Protein AF-A0A1I8GFD5-F1 (afdb_monomer_lite)

Structure (mmCIF, N/CA/C/O backbone):
data_AF-A0A1I8GFD5-F1
#
_entry.id   AF-A0A1I8GFD5-F1
#
loop_
_atom_site.group_PDB
_atom_site.id
_atom_site.type_symbol
_atom_site.label_atom_id
_atom_site.label_alt_id
_atom_site.label_comp_id
_atom_site.label_asym_id
_atom_site.label_entity_id
_atom_site.label_seq_id
_atom_site.pdbx_PDB_ins_code
_atom_site.Cartn_x
_atom_site.Cartn_y
_atom_site.Cartn_z
_atom_site.occupancy
_atom_site.B_iso_or_equiv
_atom_site.auth_seq_id
_atom_site.auth_comp_id
_atom_site.auth_asym_id
_atom_site.auth_atom_id
_atom_site.pdbx_PDB_model_num
ATOM 1 N N . VAL A 1 1 ? -8.290 25.037 -6.846 1.00 49.38 1 VAL A N 1
ATOM 2 C CA . VAL A 1 1 ? -8.702 23.716 -6.293 1.00 49.38 1 VAL A CA 1
ATOM 3 C C . VAL A 1 1 ? -7.538 22.917 -5.659 1.00 49.38 1 VAL A C 1
ATOM 5 O O . VAL A 1 1 ? -7.774 21.875 -5.070 1.00 49.38 1 VAL A O 1
ATOM 8 N N . LEU A 1 2 ? -6.287 23.414 -5.670 1.00 51.25 2 LEU A N 1
ATOM 9 C CA . LEU A 1 2 ? -5.130 22.768 -5.007 1.00 51.25 2 LEU A CA 1
ATOM 10 C C . LEU A 1 2 ? -5.090 22.934 -3.472 1.00 51.25 2 LEU A C 1
ATOM 12 O O . LEU A 1 2 ? -4.659 22.026 -2.771 1.00 51.25 2 LEU A O 1
ATOM 16 N N . LEU A 1 3 ? -5.569 24.063 -2.939 1.00 41.75 3 LEU A N 1
ATOM 17 C CA . LEU A 1 3 ? -5.499 24.367 -1.499 1.00 41.75 3 LEU A CA 1
ATOM 18 C C . LEU A 1 3 ? -6.407 23.472 -0.641 1.00 41.75 3 LEU A C 1
ATOM 20 O O . LEU A 1 3 ? -6.002 23.065 0.442 1.00 41.75 3 LEU A O 1
ATOM 24 N N . ILE A 1 4 ? -7.585 23.094 -1.155 1.00 49.66 4 ILE A N 1
ATOM 25 C CA . ILE A 1 4 ? -8.497 22.161 -0.469 1.00 49.66 4 ILE A CA 1
ATOM 26 C C . ILE A 1 4 ? -7.841 20.779 -0.328 1.00 49.66 4 ILE A C 1
ATOM 28 O O . ILE A 1 4 ? -7.948 20.159 0.723 1.00 49.66 4 ILE A O 1
ATOM 32 N N . ARG A 1 5 ? -7.096 20.316 -1.345 1.00 58.09 5 ARG A N 1
ATOM 33 C CA . ARG A 1 5 ? -6.413 19.010 -1.302 1.00 58.09 5 ARG A CA 1
ATOM 34 C C . ARG A 1 5 ? -5.269 18.963 -0.284 1.00 58.09 5 ARG A C 1
ATOM 36 O O . ARG A 1 5 ? -5.085 17.928 0.347 1.00 58.09 5 ARG A O 1
ATOM 43 N N . ARG A 1 6 ? -4.537 20.071 -0.102 1.00 62.06 6 ARG A N 1
ATOM 44 C CA . ARG A 1 6 ? -3.382 20.132 0.812 1.00 62.06 6 ARG A CA 1
ATOM 45 C C . ARG A 1 6 ? -3.770 20.011 2.283 1.00 62.06 6 ARG A C 1
ATOM 47 O O . ARG A 1 6 ? -3.125 19.265 3.008 1.00 62.06 6 ARG A O 1
ATOM 54 N N . GLY A 1 7 ? -4.830 20.702 2.707 1.00 78.62 7 GLY A N 1
ATOM 55 C CA . GLY A 1 7 ? -5.350 20.560 4.071 1.00 78.62 7 GLY A CA 1
ATOM 56 C C . GLY A 1 7 ? -6.038 19.213 4.298 1.00 78.62 7 GLY A C 1
ATOM 57 O O . GLY A 1 7 ? -5.920 18.634 5.372 1.00 78.62 7 GLY A O 1
ATOM 58 N N . LEU A 1 8 ? -6.707 18.685 3.266 1.00 86.81 8 LEU A N 1
ATOM 59 C CA . LEU A 1 8 ? -7.469 17.443 3.366 1.00 86.81 8 LEU A CA 1
ATOM 60 C C . LEU A 1 8 ? -6.584 16.214 3.612 1.00 86.81 8 LEU A C 1
ATOM 62 O O . LEU A 1 8 ? -6.901 15.433 4.500 1.00 86.81 8 LEU A O 1
A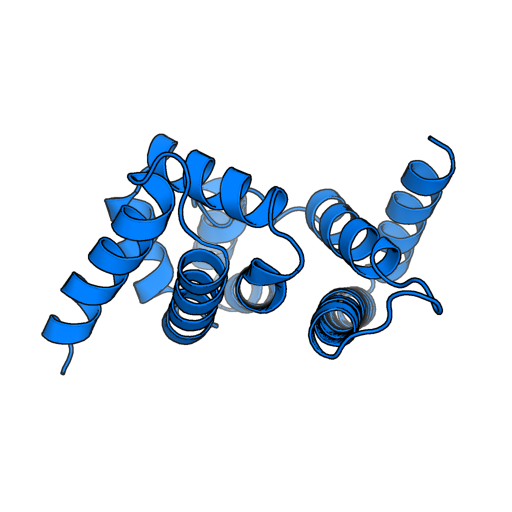TOM 66 N N . LEU A 1 9 ? -5.478 16.050 2.872 1.00 89.75 9 LEU A N 1
ATOM 67 C CA . LEU A 1 9 ? -4.558 14.912 3.049 1.00 89.75 9 LEU A CA 1
ATOM 68 C C . LEU A 1 9 ? -4.037 14.818 4.487 1.00 89.75 9 LEU A C 1
ATOM 70 O O . LEU A 1 9 ? -4.159 13.769 5.120 1.00 89.75 9 LEU A O 1
ATOM 74 N N . SER A 1 10 ? -3.516 15.937 5.000 1.00 87.81 10 SER A N 1
ATOM 75 C CA . SER A 1 10 ? -3.014 16.041 6.371 1.00 87.81 10 SER A CA 1
ATOM 76 C C . SER A 1 10 ? -4.113 15.739 7.384 1.00 87.81 10 SER A C 1
ATOM 78 O O . SER A 1 10 ? -3.926 14.902 8.259 1.00 87.81 10 SER A O 1
ATOM 80 N N . HIS A 1 11 ? -5.279 16.369 7.236 1.00 91.19 11 HIS A N 1
ATOM 81 C CA . HIS A 1 11 ? -6.374 16.237 8.190 1.00 91.19 11 HIS A CA 1
ATOM 82 C C . HIS A 1 11 ? -6.922 14.808 8.275 1.00 91.19 11 HIS A C 1
ATOM 84 O O . HIS A 1 11 ? -7.159 14.300 9.371 1.00 91.19 11 HIS A O 1
ATOM 90 N N . VAL A 1 12 ? -7.096 14.146 7.128 1.00 93.50 12 VAL A N 1
ATOM 91 C CA . VAL A 1 12 ? -7.568 12.757 7.071 1.00 93.50 12 VAL A CA 1
ATOM 92 C C . VAL A 1 12 ? -6.549 11.828 7.724 1.00 93.50 12 VA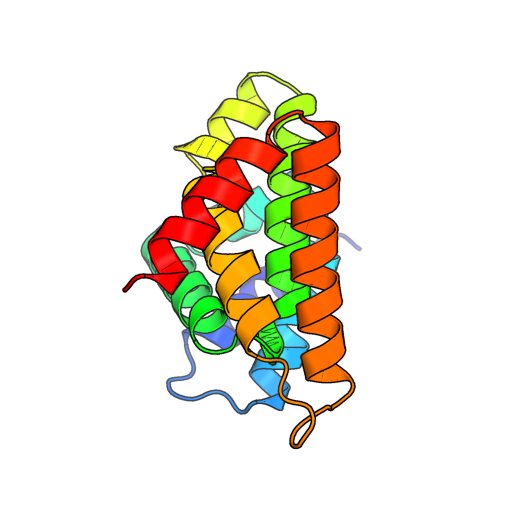L A C 1
ATOM 94 O O . VAL A 1 12 ? -6.921 11.003 8.554 1.00 93.50 12 VAL A O 1
ATOM 97 N N . ALA A 1 13 ? -5.262 11.984 7.402 1.00 93.62 13 ALA A N 1
ATOM 98 C CA . ALA A 1 13 ? -4.220 11.148 7.984 1.00 93.62 13 ALA A CA 1
ATOM 99 C C . ALA A 1 13 ? -4.069 11.372 9.498 1.00 93.62 13 ALA A C 1
ATOM 101 O O . ALA A 1 13 ? -4.014 10.393 10.237 1.00 93.62 13 ALA A O 1
ATOM 102 N N . SER A 1 14 ? -4.086 12.626 9.966 1.00 92.06 14 SER A N 1
ATOM 103 C CA . SER A 1 14 ? -4.086 12.971 11.395 1.00 92.06 14 SER A CA 1
ATOM 104 C C . SER A 1 14 ? -5.277 12.359 12.124 1.00 92.06 14 SER A C 1
ATOM 106 O O . SER A 1 14 ? -5.099 11.714 13.150 1.00 92.06 14 SER A O 1
ATOM 108 N N . THR A 1 15 ? -6.483 12.460 11.559 1.00 92.56 15 THR A N 1
ATOM 109 C CA . THR A 1 15 ? -7.697 11.887 12.165 1.00 92.56 15 THR A CA 1
ATOM 110 C C . THR A 1 15 ? -7.586 10.369 12.343 1.00 92.56 15 THR A C 1
ATOM 112 O O . THR A 1 15 ? -8.069 9.828 13.334 1.00 92.56 15 THR A O 1
ATOM 115 N N . LEU A 1 16 ? -6.921 9.675 11.415 1.00 94.69 16 LEU A N 1
ATOM 116 C CA . LEU A 1 16 ? -6.687 8.235 11.517 1.00 94.69 16 LEU A CA 1
ATOM 117 C C . LEU A 1 16 ? -5.659 7.866 12.597 1.00 94.69 16 LEU A C 1
ATOM 119 O O . LEU A 1 16 ? -5.805 6.818 13.217 1.00 94.69 16 LEU A O 1
ATOM 123 N N . ILE A 1 17 ? -4.616 8.677 12.810 1.00 94.06 17 ILE A N 1
ATOM 124 C CA . ILE A 1 17 ? -3.469 8.301 13.664 1.00 94.06 17 ILE A CA 1
ATOM 125 C C . ILE A 1 17 ? -3.417 8.991 15.034 1.00 94.06 17 ILE A C 1
ATOM 127 O O . ILE A 1 17 ? -2.610 8.583 15.871 1.00 94.06 17 ILE A O 1
ATOM 131 N N . GLU A 1 18 ? -4.194 10.053 15.249 1.00 90.12 18 GLU A N 1
ATOM 132 C CA . GLU A 1 18 ? -4.249 10.806 16.514 1.00 90.12 18 GLU A CA 1
ATOM 133 C C . GLU A 1 18 ? -5.378 10.328 17.432 1.00 90.12 18 GLU A C 1
ATOM 135 O O . GLU A 1 18 ? -5.316 10.533 18.641 1.00 90.12 18 GLU A O 1
ATOM 140 N N . VAL A 1 19 ? -6.403 9.677 16.880 1.00 85.94 19 VAL A N 1
ATOM 141 C CA . VAL A 1 19 ? -7.481 9.076 17.668 1.00 85.94 19 VAL A CA 1
ATOM 142 C C . VAL A 1 19 ? -7.020 7.699 18.153 1.00 85.94 19 VAL A C 1
ATOM 144 O O . VAL A 1 19 ? -6.692 6.840 17.342 1.00 85.94 19 VAL A O 1
ATOM 147 N N . ASP A 1 20 ? -7.027 7.462 19.468 1.00 77.69 20 ASP A N 1
ATOM 148 C CA . ASP A 1 20 ? -6.546 6.198 20.060 1.00 77.69 20 ASP A CA 1
ATOM 149 C C . ASP A 1 20 ? -7.408 4.975 19.686 1.00 77.69 20 ASP A C 1
ATOM 151 O O . ASP A 1 20 ? -6.970 3.830 19.798 1.00 77.69 20 ASP A O 1
ATOM 155 N N . SER A 1 21 ? -8.654 5.188 19.251 1.00 82.81 21 SER A N 1
ATOM 156 C CA . SER A 1 21 ? -9.581 4.132 18.815 1.00 82.81 21 SER A CA 1
ATOM 157 C C . SER A 1 21 ? -10.659 4.695 17.877 1.00 82.81 21 SER A C 1
ATOM 159 O O . SER A 1 21 ? -11.797 4.905 18.303 1.00 82.81 21 SER A O 1
ATOM 161 N N . PRO A 1 22 ? -10.321 5.007 16.611 1.00 89.06 22 PRO A N 1
ATOM 162 C CA . PRO A 1 22 ? -11.297 5.497 15.646 1.00 89.06 22 PRO A CA 1
ATOM 163 C C . PRO A 1 22 ? -12.366 4.431 15.385 1.00 89.06 22 PRO A C 1
ATOM 165 O O . PRO A 1 22 ? -12.077 3.233 15.382 1.00 89.06 22 PRO A O 1
ATOM 168 N N . SER A 1 23 ? -13.608 4.863 15.150 1.00 93.50 23 SER A N 1
ATOM 169 C CA . SER A 1 23 ? -14.667 3.929 14.763 1.00 93.50 23 SER A CA 1
ATOM 170 C C . SER A 1 23 ? -14.345 3.294 13.411 1.00 93.50 23 SER A C 1
ATOM 172 O O . SER A 1 23 ? -13.612 3.861 12.593 1.00 93.50 23 SER A O 1
ATOM 174 N N . ARG A 1 24 ? -14.924 2.121 13.148 1.00 93.31 24 ARG A N 1
ATOM 175 C CA . ARG A 1 24 ? -14.728 1.408 11.883 1.00 93.31 24 ARG A CA 1
ATOM 176 C C . ARG A 1 24 ? -15.081 2.280 10.675 1.00 93.31 24 ARG A C 1
ATOM 178 O O . ARG A 1 24 ? -14.343 2.294 9.697 1.00 93.31 24 ARG A O 1
ATOM 185 N N . GLU A 1 25 ? -16.153 3.064 10.766 1.00 94.38 25 GLU A N 1
ATOM 186 C CA . GLU A 1 25 ? -16.601 3.964 9.699 1.00 94.38 25 GLU A CA 1
ATOM 187 C C . GLU A 1 25 ? -15.575 5.068 9.415 1.00 94.38 25 GLU A C 1
ATOM 189 O O . GLU A 1 25 ? -15.338 5.409 8.255 1.00 94.38 25 GLU A O 1
ATOM 194 N N . VAL A 1 26 ? -14.932 5.609 10.456 1.00 94.56 26 VAL A N 1
ATOM 195 C CA . VAL A 1 26 ? -13.853 6.601 10.315 1.00 94.56 26 VAL A CA 1
ATOM 196 C C . VAL A 1 26 ? -12.631 5.968 9.656 1.00 94.56 26 VAL A C 1
ATOM 198 O O . VAL A 1 26 ? -12.059 6.556 8.739 1.00 94.56 26 VAL A O 1
ATOM 201 N N . VAL A 1 27 ? -12.256 4.755 10.074 1.00 96.31 27 VAL A N 1
ATOM 202 C CA . VAL A 1 27 ? -11.127 4.019 9.487 1.00 96.31 27 VAL A CA 1
ATOM 203 C C . VAL A 1 27 ? -11.367 3.744 8.006 1.00 96.31 27 VAL A C 1
ATOM 205 O O . VAL A 1 27 ? -10.525 4.089 7.176 1.00 96.31 27 VAL A O 1
ATOM 208 N N . GLN A 1 28 ? -12.523 3.172 7.668 1.00 95.44 28 GLN A N 1
ATOM 209 C CA . GLN A 1 28 ? -12.876 2.824 6.297 1.00 95.44 28 GLN A CA 1
ATOM 210 C C . GLN A 1 28 ? -12.930 4.068 5.404 1.00 95.44 28 GLN A C 1
ATOM 212 O O . GLN A 1 28 ? -12.230 4.141 4.396 1.00 95.44 28 GLN A O 1
ATOM 217 N N . SER A 1 29 ? -13.708 5.083 5.796 1.00 96.12 29 SER A N 1
ATOM 218 C CA . SER A 1 29 ? -13.865 6.304 4.993 1.00 96.12 29 SER A CA 1
ATOM 219 C C . SER A 1 29 ? -12.558 7.089 4.853 1.00 96.12 29 SER A C 1
ATOM 221 O O . SER A 1 29 ? -12.265 7.610 3.773 1.00 96.12 29 SER A O 1
ATOM 223 N N . GLY A 1 30 ? -11.740 7.138 5.908 1.00 96.81 30 GLY A N 1
ATOM 224 C CA . GLY A 1 30 ? -10.426 7.768 5.872 1.00 96.81 30 GLY A CA 1
ATOM 225 C C . GLY A 1 30 ? -9.478 7.061 4.906 1.00 96.81 30 GLY A C 1
ATOM 226 O O . GLY A 1 30 ? -8.854 7.716 4.069 1.00 96.81 30 GLY A O 1
ATOM 227 N N . PHE A 1 31 ? -9.400 5.728 4.959 1.00 97.75 31 PHE A N 1
ATOM 228 C CA . PHE A 1 31 ? -8.564 4.967 4.032 1.00 97.75 31 PHE A CA 1
ATOM 229 C C . PHE A 1 31 ? -9.079 5.000 2.592 1.00 97.75 31 PHE A C 1
ATOM 231 O O . PHE A 1 31 ? -8.261 5.134 1.683 1.00 97.75 31 PHE A O 1
ATOM 238 N N . ASP A 1 32 ? -10.390 4.947 2.360 1.00 96.69 32 ASP A N 1
ATOM 239 C CA . ASP A 1 32 ? -10.970 5.076 1.018 1.00 96.69 32 ASP A CA 1
ATOM 240 C C . ASP A 1 32 ? -10.641 6.443 0.399 1.00 96.69 32 ASP A C 1
ATOM 242 O O . ASP A 1 32 ? -10.212 6.530 -0.756 1.00 96.69 32 ASP A O 1
ATOM 246 N N . LEU A 1 33 ? -10.751 7.521 1.181 1.00 96.06 33 LEU A N 1
ATOM 247 C CA . LEU A 1 33 ? -10.399 8.859 0.716 1.00 96.06 33 LEU A CA 1
ATOM 248 C C . LEU A 1 33 ? -8.894 8.997 0.446 1.00 96.06 33 LEU A C 1
ATOM 250 O O . LEU A 1 33 ? -8.505 9.529 -0.597 1.00 96.06 33 LEU A O 1
ATOM 254 N N . LEU A 1 34 ? -8.034 8.487 1.337 1.00 96.69 34 LEU A N 1
ATOM 255 C CA . LEU A 1 34 ? -6.590 8.447 1.086 1.00 96.69 34 LEU A CA 1
ATOM 256 C C . LEU A 1 34 ? -6.267 7.633 -0.170 1.00 96.69 34 LEU A C 1
ATOM 258 O O . LEU A 1 34 ? -5.434 8.055 -0.971 1.00 96.69 34 LEU A O 1
ATOM 262 N N . ALA A 1 35 ? -6.941 6.502 -0.387 1.00 96.69 35 ALA A N 1
ATOM 263 C CA . ALA A 1 35 ? -6.745 5.680 -1.572 1.00 96.69 35 ALA A CA 1
ATOM 264 C C . ALA A 1 35 ? -6.983 6.489 -2.851 1.00 96.69 35 ALA A C 1
ATOM 266 O O . ALA A 1 35 ? -6.129 6.464 -3.736 1.00 96.69 35 ALA A O 1
ATOM 267 N N . GLU A 1 36 ? -8.085 7.240 -2.930 1.00 95.12 36 GLU A N 1
ATOM 268 C CA . GLU A 1 36 ? -8.421 8.051 -4.105 1.00 95.12 36 GLU A CA 1
ATOM 269 C C . GLU A 1 36 ? -7.494 9.255 -4.303 1.00 95.12 36 GLU A C 1
ATOM 271 O O . GLU A 1 36 ? -7.175 9.604 -5.441 1.00 95.12 36 GLU A O 1
ATOM 276 N N . LEU A 1 37 ? -7.013 9.876 -3.223 1.00 94.50 37 LEU A N 1
ATOM 277 C CA . LEU A 1 37 ? -6.099 11.019 -3.318 1.00 94.50 37 LEU A CA 1
ATOM 278 C C . LEU A 1 37 ? -4.679 10.615 -3.748 1.00 94.50 37 LEU A C 1
ATOM 280 O O . LEU A 1 37 ? -4.014 11.381 -4.454 1.00 94.50 37 LEU A O 1
ATOM 284 N N . LEU A 1 38 ? -4.222 9.434 -3.321 1.00 95.50 38 LEU A N 1
ATOM 285 C CA . LEU A 1 38 ? -2.837 8.975 -3.479 1.00 95.50 38 LEU A CA 1
ATOM 286 C C . LEU A 1 38 ? -2.614 8.080 -4.704 1.00 95.50 38 LEU A C 1
ATOM 288 O O . LEU A 1 38 ? -1.491 8.013 -5.205 1.00 95.50 38 LEU A O 1
ATOM 292 N N . LYS A 1 39 ? -3.658 7.399 -5.195 1.00 95.75 39 LYS A N 1
ATOM 293 C CA . LYS A 1 39 ? -3.578 6.444 -6.313 1.00 95.75 39 LYS A CA 1
ATOM 294 C C . LYS A 1 39 ? -2.874 7.057 -7.519 1.00 95.75 39 LYS A C 1
ATOM 296 O O . LYS A 1 39 ? -3.392 7.976 -8.148 1.00 95.75 39 LYS A O 1
ATOM 301 N N . PHE A 1 40 ? -1.699 6.518 -7.844 1.00 95.81 40 PHE A N 1
ATOM 302 C CA . PHE A 1 40 ? -0.851 6.947 -8.962 1.00 95.81 40 PHE A CA 1
ATOM 303 C C . PHE A 1 40 ? -0.457 8.434 -8.938 1.00 95.81 40 PHE A C 1
ATOM 305 O O . PHE A 1 40 ? -0.031 8.979 -9.954 1.00 95.81 40 PHE A O 1
ATOM 312 N N . ASN A 1 41 ? -0.555 9.094 -7.783 1.00 95.62 41 ASN A N 1
ATOM 313 C CA . ASN A 1 41 ? -0.244 10.506 -7.618 1.00 95.62 41 ASN A CA 1
ATOM 314 C C . ASN A 1 41 ? 1.030 10.679 -6.780 1.00 95.62 41 ASN A C 1
ATOM 316 O O . ASN A 1 41 ? 0.967 10.831 -5.560 1.00 95.62 41 ASN A O 1
ATOM 320 N N . GLU A 1 42 ? 2.195 10.651 -7.439 1.00 95.31 42 GLU A N 1
ATOM 321 C CA . GLU A 1 42 ? 3.508 10.739 -6.774 1.00 95.31 42 GLU A CA 1
ATOM 322 C C . GLU A 1 42 ? 3.611 11.983 -5.882 1.00 95.31 42 GLU A C 1
ATOM 324 O O . GLU A 1 42 ? 4.086 11.899 -4.750 1.00 95.31 42 GLU A O 1
ATOM 329 N N . GLN A 1 43 ? 3.117 13.129 -6.362 1.00 94.50 43 GLN A N 1
ATOM 330 C CA . GLN A 1 43 ? 3.164 14.379 -5.611 1.00 94.50 43 GLN A CA 1
ATOM 331 C C . GLN A 1 43 ? 2.358 14.289 -4.311 1.00 94.50 43 GLN A C 1
ATOM 333 O O . GLN A 1 43 ? 2.864 14.684 -3.265 1.00 94.50 43 GLN A O 1
ATOM 338 N N . ALA A 1 44 ? 1.131 13.760 -4.352 1.00 94.75 44 ALA A N 1
ATOM 339 C CA . ALA A 1 44 ? 0.310 13.631 -3.148 1.00 94.75 44 ALA A CA 1
ATOM 340 C C . ALA A 1 44 ? 0.931 12.670 -2.128 1.00 94.75 44 ALA A C 1
ATOM 342 O O . ALA A 1 44 ? 0.880 12.941 -0.930 1.00 94.75 44 ALA A O 1
ATOM 343 N N . VAL A 1 45 ? 1.563 11.587 -2.594 1.00 95.50 45 VAL A N 1
ATOM 344 C CA . VAL A 1 45 ? 2.295 10.680 -1.703 1.00 95.50 45 VAL A CA 1
ATOM 345 C C . VAL A 1 45 ? 3.480 11.398 -1.068 1.00 95.50 45 VAL A C 1
ATOM 347 O O . VAL A 1 45 ? 3.610 11.339 0.145 1.00 95.50 45 VAL A O 1
ATOM 350 N N . ARG A 1 46 ? 4.304 12.123 -1.836 1.00 95.25 46 ARG A N 1
ATOM 351 C CA . ARG A 1 46 ? 5.429 12.905 -1.288 1.00 95.25 46 ARG A CA 1
ATOM 352 C C . ARG A 1 46 ? 4.976 13.958 -0.277 1.00 95.25 46 ARG A C 1
ATOM 354 O O . ARG A 1 46 ? 5.620 14.121 0.754 1.00 95.25 46 ARG A O 1
ATOM 361 N N . GLU A 1 47 ? 3.884 14.665 -0.570 1.00 94.44 47 GLU A N 1
ATOM 362 C CA . GLU A 1 47 ? 3.307 15.658 0.342 1.00 94.44 47 GLU A CA 1
ATOM 363 C C . GLU A 1 47 ? 2.866 15.000 1.659 1.00 94.44 47 GLU A C 1
ATOM 365 O O . GLU A 1 47 ? 3.214 15.500 2.727 1.00 94.44 47 GLU A O 1
ATOM 370 N N . LEU A 1 48 ? 2.172 13.859 1.600 1.00 94.75 48 LEU A N 1
ATOM 371 C CA . LEU A 1 48 ? 1.747 13.123 2.793 1.00 94.75 48 LEU A CA 1
ATOM 372 C C . LEU A 1 48 ? 2.935 12.552 3.583 1.00 94.75 48 LEU A C 1
ATOM 374 O O . LEU A 1 48 ? 2.980 12.667 4.803 1.00 94.75 48 LEU A O 1
ATOM 378 N N . ASP A 1 49 ? 3.906 11.964 2.890 1.00 93.94 49 ASP A N 1
ATOM 379 C CA . ASP A 1 49 ? 5.101 11.357 3.481 1.00 93.94 49 ASP A CA 1
ATOM 380 C C . ASP A 1 49 ? 5.935 12.398 4.246 1.00 93.94 49 ASP A C 1
ATOM 382 O O . ASP A 1 49 ? 6.352 12.165 5.379 1.00 93.94 49 ASP A O 1
ATOM 386 N N . GLY A 1 50 ? 6.092 13.596 3.667 1.00 93.38 50 GLY A N 1
ATOM 387 C CA . GLY A 1 50 ? 6.764 14.722 4.317 1.00 93.38 50 GLY A CA 1
ATOM 388 C C . GLY A 1 50 ? 6.002 15.295 5.517 1.00 93.38 50 GLY A C 1
ATOM 389 O O . GLY A 1 50 ? 6.631 15.785 6.450 1.00 93.38 50 GLY A O 1
ATOM 390 N N . GLN A 1 51 ? 4.667 15.228 5.519 1.00 92.25 51 GLN A N 1
ATOM 391 C CA . GLN A 1 51 ? 3.837 15.683 6.643 1.00 92.25 51 GLN A CA 1
ATOM 392 C C . GLN A 1 51 ? 3.841 14.693 7.811 1.00 92.25 51 GLN A C 1
ATOM 394 O O . GLN A 1 51 ? 3.918 15.104 8.965 1.00 92.25 51 GLN A O 1
ATOM 399 N N . LEU A 1 52 ? 3.744 13.395 7.516 1.00 93.12 52 LEU A N 1
ATOM 400 C CA . LEU A 1 52 ? 3.698 12.342 8.530 1.00 93.12 52 LEU A CA 1
ATOM 401 C C . LEU A 1 52 ? 5.072 12.031 9.127 1.00 93.12 52 LEU A C 1
ATOM 403 O O . LEU A 1 52 ? 5.169 11.640 10.295 1.00 93.12 52 LEU A O 1
ATOM 407 N N . GLY A 1 53 ? 6.122 12.128 8.307 1.00 94.06 53 GLY A N 1
ATOM 408 C CA . GLY A 1 53 ? 7.436 11.590 8.629 1.00 94.06 53 GLY A CA 1
ATOM 409 C C . GLY A 1 53 ? 7.392 10.087 8.925 1.00 94.06 53 GLY A C 1
ATOM 410 O O . GLY A 1 53 ? 6.411 9.386 8.648 1.00 94.06 53 GLY A O 1
ATOM 411 N N . GLU A 1 54 ? 8.462 9.577 9.529 1.00 94.69 54 GLU A N 1
ATOM 412 C CA . GLU A 1 54 ? 8.584 8.152 9.840 1.00 94.69 54 GLU A CA 1
ATOM 413 C C . GLU A 1 54 ? 7.546 7.697 10.877 1.00 94.69 54 GLU A C 1
ATOM 415 O O . GLU A 1 54 ? 6.826 6.725 10.658 1.00 94.69 54 GLU A O 1
ATOM 420 N N . ALA A 1 55 ? 7.407 8.420 11.993 1.00 95.06 55 ALA A N 1
ATOM 421 C CA . ALA A 1 55 ? 6.510 8.029 13.081 1.00 95.06 55 ALA A CA 1
ATOM 422 C C . ALA A 1 55 ? 5.031 7.999 12.653 1.00 95.06 55 ALA A C 1
ATOM 424 O O . ALA A 1 55 ? 4.325 7.033 12.955 1.00 95.06 55 ALA A O 1
ATOM 425 N N . GLY A 1 56 ? 4.569 9.021 11.923 1.00 95.50 56 GLY A N 1
ATOM 426 C CA . GLY A 1 56 ? 3.197 9.081 11.420 1.00 95.50 56 GLY A CA 1
ATOM 427 C C . GLY A 1 56 ? 2.924 8.005 10.372 1.00 95.50 56 GLY A C 1
ATOM 428 O O . GLY A 1 56 ? 1.915 7.303 10.457 1.00 95.50 56 GLY A O 1
ATOM 429 N N . SER A 1 57 ? 3.864 7.794 9.444 1.00 95.38 57 SER A N 1
ATOM 430 C CA . SER A 1 57 ? 3.760 6.732 8.438 1.00 95.38 57 SER A CA 1
ATOM 431 C C . SER A 1 57 ? 3.703 5.355 9.094 1.00 95.38 57 SER A C 1
ATOM 433 O O . SER A 1 57 ? 2.879 4.521 8.721 1.00 95.38 57 SER A O 1
ATOM 435 N N . ASN A 1 58 ? 4.511 5.128 10.131 1.00 95.00 58 ASN A N 1
ATOM 436 C CA . ASN A 1 58 ? 4.521 3.880 10.886 1.00 95.00 58 ASN A CA 1
ATOM 437 C C . ASN A 1 58 ? 3.167 3.605 11.550 1.00 95.00 58 ASN A C 1
ATOM 439 O O . ASN A 1 58 ? 2.651 2.494 11.414 1.00 95.00 58 ASN A O 1
ATOM 443 N N . ARG A 1 59 ? 2.569 4.610 12.204 1.00 95.62 59 ARG A N 1
ATOM 444 C CA . ARG A 1 59 ? 1.232 4.495 12.810 1.00 95.62 59 ARG A CA 1
ATOM 445 C C . ARG A 1 59 ? 0.155 4.217 11.766 1.00 95.62 59 ARG A C 1
ATOM 447 O O . ARG A 1 59 ? -0.623 3.282 11.935 1.00 95.62 59 ARG A O 1
ATOM 454 N N . LEU A 1 60 ? 0.154 4.956 10.655 1.00 96.31 60 LEU A N 1
ATOM 455 C CA . LEU A 1 60 ? -0.820 4.764 9.578 1.00 96.31 60 LEU A CA 1
ATOM 456 C C . LEU A 1 60 ? -0.727 3.350 8.979 1.00 96.31 60 LEU A C 1
ATOM 458 O O . LEU A 1 60 ? -1.741 2.685 8.766 1.00 96.31 60 LEU A O 1
ATOM 462 N N . CYS A 1 61 ? 0.493 2.850 8.764 1.00 95.31 61 CYS A N 1
ATOM 463 C CA . CYS A 1 61 ? 0.727 1.503 8.246 1.00 95.31 61 CYS A CA 1
ATOM 464 C C . CYS A 1 61 ? 0.316 0.405 9.235 1.00 95.31 61 CYS A C 1
ATOM 466 O O . CYS A 1 61 ? -0.192 -0.639 8.814 1.00 95.31 61 CYS A O 1
ATOM 468 N N . GLN A 1 62 ? 0.538 0.618 10.535 1.00 94.44 62 GLN A N 1
ATOM 469 C CA . GLN A 1 62 ? 0.078 -0.288 11.590 1.00 94.44 62 GLN A CA 1
ATOM 470 C C . GLN A 1 62 ? -1.449 -0.341 11.630 1.00 94.44 62 GLN A C 1
ATOM 472 O O . GLN A 1 62 ? -2.010 -1.436 11.614 1.00 94.44 62 GLN A O 1
ATOM 477 N N . LEU A 1 63 ? -2.115 0.817 11.580 1.00 96.19 63 LEU A N 1
ATOM 478 C CA . LEU A 1 63 ? -3.573 0.902 11.548 1.00 96.19 63 LEU A CA 1
ATOM 479 C C . LEU A 1 63 ? -4.158 0.189 10.322 1.00 96.19 63 LEU A C 1
ATOM 481 O O . LEU A 1 63 ? -5.078 -0.614 10.472 1.00 96.19 63 LEU A O 1
ATOM 485 N N . ALA A 1 64 ? -3.591 0.408 9.130 1.00 96.38 64 ALA A N 1
ATOM 486 C CA . ALA A 1 64 ? -4.006 -0.297 7.914 1.00 96.38 64 ALA A CA 1
ATOM 487 C C . ALA A 1 64 ? -3.811 -1.818 8.052 1.00 96.38 64 ALA A C 1
ATOM 489 O O . ALA A 1 64 ? -4.693 -2.616 7.749 1.00 96.38 64 ALA A O 1
ATOM 490 N N . SER A 1 65 ? -2.662 -2.239 8.585 1.00 93.38 65 SER A N 1
ATOM 491 C CA . SER A 1 65 ? -2.345 -3.659 8.769 1.00 93.38 65 SER A CA 1
ATOM 492 C C . SER A 1 65 ? -3.223 -4.351 9.815 1.00 93.38 65 SER A C 1
ATOM 494 O O . SER A 1 65 ? -3.388 -5.571 9.733 1.00 93.38 65 SER A O 1
ATOM 496 N N . ALA A 1 66 ? -3.745 -3.610 10.795 1.00 93.44 66 ALA A N 1
ATOM 497 C CA . ALA A 1 66 ? -4.686 -4.101 11.798 1.00 93.44 66 ALA A CA 1
ATOM 498 C C . ALA A 1 66 ? -6.126 -4.169 11.256 1.00 93.44 66 ALA A C 1
ATOM 500 O O . ALA A 1 66 ? -6.855 -5.096 11.593 1.00 93.44 66 ALA A O 1
ATOM 501 N N . ASN A 1 67 ? -6.499 -3.254 10.357 1.00 95.06 67 ASN A N 1
ATOM 502 C CA . ASN A 1 67 ? -7.844 -3.130 9.789 1.00 95.06 67 ASN A CA 1
ATOM 503 C C . ASN A 1 67 ? -7.834 -3.469 8.292 1.00 95.06 67 ASN A C 1
ATOM 505 O O . ASN A 1 67 ? -8.087 -2.624 7.434 1.00 95.06 67 ASN A O 1
ATOM 509 N N . LEU A 1 68 ? -7.468 -4.708 7.948 1.00 95.06 68 LEU A N 1
ATOM 510 C CA . LEU A 1 68 ? -7.269 -5.115 6.548 1.00 95.06 68 LEU A CA 1
ATOM 511 C C . LEU A 1 68 ? -8.535 -5.034 5.693 1.00 95.06 68 LEU A C 1
ATOM 513 O O . LEU A 1 68 ? -8.426 -4.795 4.491 1.00 95.06 68 LEU A O 1
ATOM 517 N N . VAL A 1 69 ? -9.706 -5.264 6.293 1.00 94.88 69 VAL A N 1
ATOM 518 C CA . VAL A 1 69 ? -10.989 -5.149 5.592 1.00 94.88 69 VAL A CA 1
ATOM 519 C C . VAL A 1 69 ? -11.240 -3.692 5.231 1.00 94.88 69 VAL A C 1
ATOM 521 O O . VAL A 1 69 ? -11.373 -3.372 4.053 1.00 94.88 69 VAL A O 1
ATOM 524 N N . ASP A 1 70 ? -11.164 -2.800 6.211 1.00 96.06 70 ASP A N 1
ATOM 525 C CA . ASP A 1 70 ? -11.493 -1.383 6.042 1.00 96.06 70 ASP A CA 1
ATOM 526 C C . ASP A 1 70 ? -10.420 -0.605 5.252 1.00 96.06 70 ASP A C 1
ATOM 528 O O . ASP A 1 70 ? -10.713 0.397 4.612 1.00 96.06 70 ASP A O 1
ATOM 532 N N . SER A 1 71 ? -9.170 -1.081 5.234 1.00 97.00 71 SER A N 1
ATOM 533 C CA . SER A 1 71 ? -8.052 -0.438 4.521 1.00 97.00 71 SER A CA 1
ATOM 534 C C . SER A 1 71 ? -7.713 -1.069 3.163 1.00 97.00 71 SER A C 1
ATOM 536 O O . SER A 1 71 ? -6.734 -0.677 2.518 1.00 97.00 71 SER A O 1
ATOM 538 N N . ASN A 1 72 ? -8.492 -2.052 2.691 1.00 96.19 72 ASN A N 1
ATOM 539 C CA . ASN A 1 72 ? -8.127 -2.844 1.510 1.00 96.19 72 ASN A CA 1
ATOM 540 C C . ASN A 1 72 ? -7.940 -1.998 0.235 1.00 96.19 72 ASN A C 1
ATOM 542 O O . ASN A 1 72 ? -7.060 -2.306 -0.575 1.00 96.19 72 ASN A O 1
ATOM 546 N N . MET A 1 73 ? -8.730 -0.931 0.071 1.00 95.44 73 MET A N 1
ATOM 547 C CA . MET A 1 73 ? -8.643 -0.005 -1.062 1.00 95.44 73 MET A CA 1
ATOM 548 C C . MET A 1 73 ? -7.368 0.839 -1.002 1.00 95.44 73 MET A C 1
ATOM 550 O O . MET A 1 73 ? -6.677 0.989 -2.014 1.00 95.44 73 MET A O 1
ATOM 554 N N . PHE A 1 74 ? -7.003 1.314 0.190 1.00 97.75 74 PHE A N 1
ATOM 555 C CA . PHE A 1 74 ? -5.757 2.039 0.431 1.00 97.75 74 PHE A CA 1
ATOM 556 C C . PHE A 1 74 ? -4.530 1.167 0.158 1.00 97.75 74 PHE A C 1
ATOM 558 O O . PHE A 1 74 ? -3.660 1.556 -0.619 1.00 97.75 74 PHE A O 1
ATOM 565 N N . LEU A 1 75 ? -4.488 -0.046 0.714 1.00 97.25 75 LEU A N 1
ATOM 566 C CA . LEU A 1 75 ? -3.374 -0.977 0.512 1.00 97.25 75 LEU A CA 1
ATOM 567 C C . LEU A 1 75 ? -3.226 -1.376 -0.964 1.00 97.25 75 LEU A C 1
ATOM 569 O O . LEU A 1 75 ? -2.110 -1.407 -1.486 1.00 97.25 75 LEU A O 1
ATOM 573 N N . ARG A 1 76 ? -4.343 -1.618 -1.666 1.00 96.25 76 ARG A N 1
ATOM 574 C CA . ARG A 1 76 ? -4.347 -1.845 -3.121 1.00 96.25 76 ARG A CA 1
ATOM 575 C C . ARG A 1 76 ? -3.743 -0.655 -3.861 1.00 96.25 76 ARG A C 1
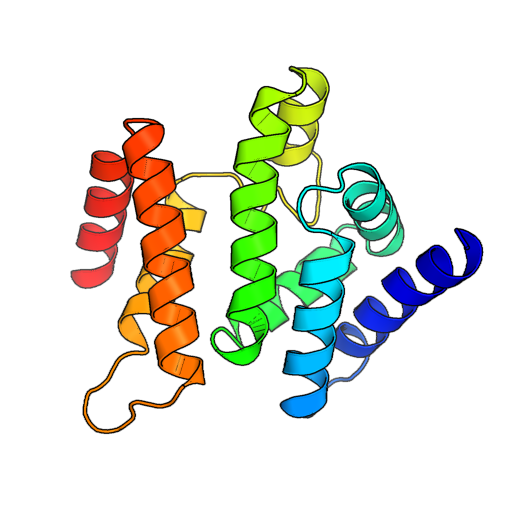ATOM 577 O O . ARG A 1 76 ? -2.861 -0.839 -4.698 1.00 96.25 76 ARG A O 1
ATOM 584 N N . SER A 1 77 ? -4.221 0.549 -3.550 1.00 96.75 77 SER A N 1
ATOM 585 C CA . SER A 1 77 ? -3.762 1.797 -4.159 1.00 96.75 77 SER A CA 1
ATOM 586 C C . SER A 1 77 ? -2.261 2.005 -3.948 1.00 96.75 77 SER A C 1
ATOM 588 O O . SER A 1 77 ? -1.539 2.250 -4.916 1.00 96.75 77 SER A O 1
ATOM 590 N N . ALA A 1 78 ? -1.765 1.808 -2.724 1.00 97.00 78 ALA A N 1
ATOM 591 C CA . ALA A 1 78 ? -0.351 1.930 -2.387 1.00 97.00 78 ALA A CA 1
ATOM 592 C C . ALA A 1 78 ? 0.515 0.921 -3.161 1.00 97.00 78 ALA A C 1
ATOM 594 O O . ALA A 1 78 ? 1.454 1.321 -3.849 1.00 97.00 78 ALA A O 1
ATOM 595 N N . MET A 1 79 ? 0.174 -0.374 -3.123 1.00 96.38 79 MET A N 1
ATOM 596 C CA . MET A 1 79 ? 0.959 -1.422 -3.791 1.00 96.38 79 MET A CA 1
ATOM 597 C C . MET A 1 79 ? 1.013 -1.244 -5.313 1.00 96.38 79 MET A C 1
ATOM 599 O O . MET A 1 79 ? 2.086 -1.373 -5.907 1.00 96.38 79 MET A O 1
ATOM 603 N N . LEU A 1 80 ? -0.114 -0.896 -5.942 1.00 95.50 80 LEU A N 1
ATOM 604 C CA . LEU A 1 80 ? -0.154 -0.607 -7.376 1.00 95.50 80 LEU A CA 1
ATOM 605 C C . LEU A 1 80 ? 0.607 0.674 -7.722 1.00 95.50 80 LEU A C 1
ATOM 607 O O . LEU A 1 80 ? 1.278 0.725 -8.752 1.00 95.50 80 LEU A O 1
ATOM 611 N N . SER A 1 81 ? 0.525 1.698 -6.869 1.00 96.44 81 SER A N 1
ATOM 612 C CA . SER A 1 81 ? 1.260 2.949 -7.069 1.00 96.44 81 SER A CA 1
ATOM 613 C C . SER A 1 81 ? 2.764 2.722 -7.006 1.00 96.44 81 SER A C 1
ATOM 615 O O . SER A 1 81 ? 3.472 3.249 -7.853 1.00 96.44 81 SER A O 1
ATOM 617 N N . ILE A 1 82 ? 3.256 1.862 -6.109 1.00 96.12 82 ILE A N 1
ATOM 618 C CA . ILE A 1 82 ? 4.669 1.450 -6.085 1.00 96.12 82 ILE A CA 1
ATOM 619 C C . ILE A 1 82 ? 5.086 0.855 -7.436 1.00 96.12 82 ILE A C 1
ATOM 621 O O . ILE A 1 82 ? 6.086 1.281 -8.014 1.00 96.12 82 ILE A O 1
ATOM 625 N N . ASP A 1 83 ? 4.310 -0.097 -7.968 1.00 93.62 83 ASP A N 1
ATOM 626 C CA . ASP A 1 83 ? 4.620 -0.744 -9.252 1.00 93.62 83 ASP A CA 1
ATOM 627 C C . ASP A 1 83 ? 4.506 0.203 -10.451 1.00 93.62 83 ASP A C 1
ATOM 629 O O . ASP A 1 83 ? 5.162 -0.015 -11.473 1.00 93.62 83 ASP A O 1
ATOM 633 N N . HIS A 1 84 ? 3.667 1.232 -10.350 1.00 94.50 84 HIS A N 1
ATOM 634 C CA . HIS A 1 84 ? 3.542 2.284 -11.350 1.00 94.50 84 HIS A CA 1
ATOM 635 C C . HIS A 1 84 ? 4.739 3.245 -11.295 1.00 94.50 84 HIS A C 1
ATOM 637 O O . HIS A 1 84 ? 5.418 3.443 -12.300 1.00 94.50 84 HIS A O 1
ATOM 643 N N . PHE A 1 85 ? 5.051 3.770 -10.109 1.00 95.38 85 PHE A N 1
ATOM 644 C CA . PHE A 1 85 ? 6.143 4.711 -9.849 1.00 95.38 85 PHE A CA 1
ATOM 645 C C . PHE A 1 85 ? 7.513 4.134 -10.202 1.00 95.38 85 PHE A C 1
ATOM 647 O O . PHE A 1 85 ? 8.337 4.830 -10.795 1.00 95.38 85 PHE A O 1
ATOM 654 N N . ALA A 1 86 ? 7.726 2.839 -9.952 1.00 91.88 86 ALA A N 1
ATOM 655 C CA . ALA A 1 86 ? 8.954 2.142 -10.327 1.00 91.88 86 ALA A CA 1
ATOM 656 C C . ALA A 1 86 ? 9.256 2.167 -11.842 1.00 91.88 86 ALA A C 1
ATOM 658 O O . ALA A 1 86 ? 10.379 1.869 -12.242 1.00 91.88 86 ALA A O 1
ATOM 659 N N . ARG A 1 87 ? 8.275 2.514 -12.688 1.00 91.56 87 ARG A N 1
ATOM 660 C CA . ARG A 1 87 ? 8.408 2.571 -14.154 1.00 91.56 87 ARG A CA 1
ATOM 661 C C . ARG A 1 87 ? 8.513 3.992 -14.710 1.00 91.56 87 ARG A C 1
ATOM 663 O O . ARG A 1 87 ? 8.708 4.128 -15.912 1.00 91.56 87 ARG A O 1
ATOM 670 N N . ILE A 1 88 ? 8.368 5.028 -13.878 1.00 94.06 88 ILE A N 1
ATOM 671 C CA . ILE A 1 88 ? 8.378 6.428 -14.336 1.00 94.06 88 ILE A CA 1
ATOM 672 C C . ILE A 1 88 ? 9.817 6.895 -14.574 1.00 94.06 88 ILE A C 1
ATOM 674 O O . ILE A 1 88 ? 10.190 7.210 -15.700 1.00 94.06 88 ILE A O 1
ATOM 678 N N . THR A 1 89 ? 10.638 6.918 -13.522 1.00 95.44 89 THR A N 1
ATOM 679 C CA . THR A 1 89 ? 12.072 7.237 -13.604 1.00 95.44 89 THR A CA 1
ATOM 680 C C . THR A 1 89 ? 12.868 6.415 -12.586 1.00 95.44 89 THR A C 1
ATOM 682 O O . THR A 1 89 ? 12.302 5.992 -11.573 1.00 95.44 89 THR A O 1
ATOM 685 N N . PRO A 1 90 ? 14.190 6.230 -12.779 1.00 95.81 90 PRO A N 1
ATOM 686 C CA . PRO A 1 90 ? 15.043 5.607 -11.767 1.00 95.81 90 PRO A CA 1
ATOM 687 C C . PRO A 1 90 ? 15.004 6.325 -10.410 1.00 95.81 90 PRO A C 1
ATOM 689 O O . PRO A 1 90 ? 14.983 5.667 -9.374 1.00 95.81 90 PRO A O 1
ATOM 692 N N . ALA A 1 91 ? 14.940 7.661 -10.400 1.00 96.31 91 ALA A N 1
ATOM 693 C CA . ALA A 1 91 ? 14.861 8.449 -9.169 1.00 96.31 91 ALA A CA 1
ATOM 694 C C . ALA A 1 91 ? 13.539 8.209 -8.422 1.00 96.31 91 ALA A C 1
ATOM 696 O O . ALA A 1 91 ? 13.541 7.951 -7.220 1.00 96.31 91 ALA A O 1
ATOM 697 N N . THR A 1 92 ? 12.414 8.210 -9.144 1.00 95.88 92 THR A N 1
ATOM 698 C CA . THR A 1 92 ? 11.097 7.873 -8.587 1.00 95.88 92 THR A CA 1
ATOM 699 C C . THR A 1 92 ? 11.084 6.446 -8.031 1.00 95.88 92 THR A C 1
ATOM 701 O O . THR A 1 92 ? 10.550 6.214 -6.947 1.00 95.88 92 THR A O 1
ATOM 704 N N . ALA A 1 93 ? 11.710 5.497 -8.737 1.00 95.19 93 ALA A N 1
ATOM 705 C CA . ALA A 1 93 ? 11.819 4.112 -8.295 1.00 95.19 93 ALA A CA 1
ATOM 706 C C . ALA A 1 93 ? 12.635 3.977 -7.000 1.00 95.19 93 ALA A C 1
ATOM 708 O O . ALA A 1 93 ? 12.204 3.288 -6.077 1.00 95.19 93 ALA A O 1
ATOM 709 N N . ILE A 1 94 ? 13.793 4.635 -6.903 1.00 96.25 94 ILE A N 1
ATOM 710 C CA . ILE A 1 94 ? 14.614 4.626 -5.682 1.00 96.25 94 ILE A CA 1
ATOM 711 C C . ILE A 1 94 ? 13.819 5.209 -4.516 1.00 96.25 94 ILE A C 1
ATOM 713 O O . ILE A 1 94 ? 13.720 4.571 -3.465 1.00 96.25 94 ILE A O 1
ATOM 717 N N . TRP A 1 95 ? 13.190 6.364 -4.735 1.00 96.38 95 TRP A N 1
ATOM 718 C CA . TRP A 1 95 ? 12.415 7.034 -3.705 1.00 96.38 95 TRP A CA 1
ATOM 719 C C . TRP A 1 95 ? 11.283 6.146 -3.170 1.00 96.38 95 TRP A C 1
ATOM 721 O O . TRP A 1 95 ? 11.223 5.891 -1.968 1.00 96.38 95 TRP A O 1
ATOM 731 N N . CYS A 1 96 ? 10.425 5.598 -4.038 1.00 95.44 96 CYS A N 1
ATOM 732 C CA . CYS A 1 96 ? 9.275 4.813 -3.576 1.00 95.44 96 CYS A CA 1
ATOM 733 C C . CYS A 1 96 ? 9.675 3.488 -2.906 1.00 95.44 96 CYS A C 1
ATOM 735 O O . CYS A 1 96 ? 8.954 3.011 -2.032 1.00 95.44 96 CYS A O 1
ATOM 737 N N . ASN A 1 97 ? 10.815 2.900 -3.292 1.00 93.69 97 ASN A N 1
ATOM 738 C CA . ASN A 1 97 ? 11.272 1.623 -2.744 1.00 93.69 97 ASN A CA 1
ATOM 739 C C . ASN A 1 97 ? 12.085 1.754 -1.452 1.00 93.69 97 ASN A C 1
ATOM 741 O O . ASN A 1 97 ? 12.175 0.776 -0.711 1.00 93.69 97 ASN A O 1
ATOM 745 N N . ARG A 1 98 ? 12.737 2.898 -1.212 1.00 93.88 98 ARG A N 1
ATOM 746 C CA . ARG A 1 98 ? 13.735 3.022 -0.135 1.00 93.88 98 ARG A CA 1
ATOM 747 C C . ARG A 1 98 ? 13.600 4.263 0.728 1.00 93.88 98 ARG A C 1
ATOM 749 O O . ARG A 1 98 ? 13.919 4.190 1.906 1.00 93.88 98 ARG A O 1
ATOM 756 N N . GLU A 1 99 ? 13.187 5.382 0.153 1.00 95.50 99 GLU A N 1
ATOM 757 C CA . GLU A 1 99 ? 13.205 6.674 0.849 1.00 95.50 99 GLU A CA 1
ATOM 758 C C . GLU A 1 99 ? 11.833 7.040 1.407 1.00 95.50 99 GLU A C 1
ATOM 760 O O . GLU A 1 99 ? 11.751 7.743 2.410 1.00 95.50 99 GLU A O 1
ATOM 765 N N . SER A 1 100 ? 10.755 6.568 0.774 1.00 96.38 100 SER A N 1
ATOM 766 C CA . SER A 1 100 ? 9.412 6.870 1.244 1.00 96.38 100 SER A CA 1
ATOM 767 C C . SER A 1 100 ? 9.106 6.150 2.554 1.00 96.38 100 SER A C 1
ATOM 769 O O . SER A 1 100 ? 9.107 4.918 2.596 1.00 96.38 100 SER A O 1
ATOM 771 N N . CYS A 1 101 ? 8.769 6.902 3.602 1.00 95.12 101 CYS A N 1
ATOM 772 C CA . CYS A 1 101 ? 8.399 6.339 4.904 1.00 95.12 101 CYS A CA 1
ATOM 773 C C . CYS A 1 101 ? 7.089 5.538 4.819 1.00 95.12 101 CYS A C 1
ATOM 775 O O . CYS A 1 101 ? 6.917 4.529 5.510 1.00 95.12 101 CYS A O 1
ATOM 777 N N . LEU A 1 102 ? 6.180 5.970 3.944 1.00 94.88 102 LEU A N 1
ATOM 778 C CA . LEU A 1 102 ? 4.902 5.329 3.688 1.00 94.88 102 LEU A CA 1
ATOM 779 C C . LEU A 1 102 ? 5.032 4.113 2.763 1.00 94.88 102 LEU A C 1
ATOM 781 O O . LEU A 1 102 ? 4.605 3.016 3.119 1.00 94.88 102 LEU A O 1
ATOM 785 N N . LEU A 1 103 ? 5.599 4.287 1.564 1.00 96.44 103 LEU A N 1
ATOM 786 C CA . LEU A 1 103 ? 5.543 3.252 0.525 1.00 96.44 103 LEU A CA 1
ATOM 787 C C . LEU A 1 103 ? 6.596 2.153 0.682 1.00 96.44 103 LEU A C 1
ATOM 789 O O . LEU A 1 103 ? 6.307 1.002 0.339 1.00 96.44 103 LEU A O 1
ATOM 793 N N . ALA A 1 104 ? 7.782 2.453 1.227 1.00 94.75 104 ALA A N 1
ATOM 794 C CA . ALA A 1 104 ? 8.872 1.474 1.310 1.00 94.75 104 ALA A CA 1
ATOM 795 C C . ALA A 1 104 ? 8.475 0.213 2.103 1.00 94.75 104 ALA A C 1
ATOM 797 O O . ALA A 1 104 ? 8.956 -0.887 1.823 1.00 94.75 104 ALA A O 1
ATOM 798 N N . ARG A 1 105 ? 7.516 0.341 3.031 1.00 92.38 105 ARG A N 1
ATOM 799 C CA . ARG A 1 105 ? 6.955 -0.759 3.835 1.00 92.38 105 ARG A CA 1
ATOM 800 C C . ARG A 1 105 ? 6.304 -1.869 3.010 1.00 92.38 105 ARG A C 1
ATOM 802 O O 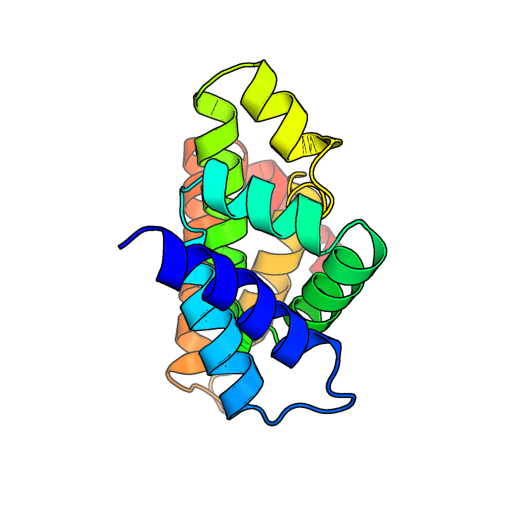. ARG A 1 105 ? 6.323 -3.023 3.432 1.00 92.38 105 ARG A O 1
ATOM 809 N N . TRP A 1 106 ? 5.760 -1.540 1.841 1.00 93.88 106 TRP A N 1
ATOM 810 C CA . TRP A 1 106 ? 5.125 -2.500 0.932 1.00 93.88 106 TRP A CA 1
ATOM 811 C C . TRP A 1 106 ? 5.834 -2.577 -0.418 1.00 93.88 106 TRP A C 1
ATOM 813 O O . TRP A 1 106 ? 5.256 -3.047 -1.396 1.00 93.88 106 TRP A O 1
ATOM 823 N N . ALA A 1 107 ? 7.072 -2.088 -0.502 1.00 93.06 107 ALA A N 1
ATOM 824 C CA . ALA A 1 107 ? 7.790 -2.026 -1.764 1.00 93.06 107 ALA A CA 1
ATOM 825 C C . ALA A 1 107 ? 8.379 -3.373 -2.191 1.00 93.06 107 ALA A C 1
ATOM 827 O O . ALA A 1 107 ? 8.372 -3.703 -3.378 1.00 93.06 107 ALA A O 1
ATOM 828 N N . ASN A 1 108 ? 8.844 -4.170 -1.227 1.00 91.88 108 ASN A N 1
ATOM 829 C CA . ASN A 1 108 ? 9.394 -5.488 -1.511 1.00 91.88 108 ASN A CA 1
ATOM 830 C C . ASN A 1 108 ? 8.294 -6.536 -1.766 1.00 91.88 108 ASN A C 1
ATOM 832 O O . ASN A 1 108 ? 7.163 -6.433 -1.285 1.00 91.88 108 ASN A O 1
ATOM 836 N N . ASP A 1 109 ? 8.656 -7.564 -2.532 1.00 91.88 109 ASP A N 1
ATOM 837 C CA . ASP A 1 109 ? 7.720 -8.587 -2.997 1.00 91.88 109 ASP A CA 1
ATOM 838 C C . ASP A 1 109 ? 7.174 -9.466 -1.856 1.00 91.88 109 ASP A C 1
ATOM 840 O O . ASP A 1 109 ? 5.998 -9.828 -1.880 1.00 91.88 109 ASP A O 1
ATOM 844 N N . ASP A 1 110 ? 7.974 -9.751 -0.822 1.00 92.19 110 ASP A N 1
ATOM 845 C CA . ASP A 1 110 ? 7.529 -10.534 0.340 1.00 92.19 110 ASP A CA 1
ATOM 846 C C . ASP A 1 110 ? 6.447 -9.794 1.145 1.00 92.19 110 ASP A C 1
ATOM 848 O O . ASP A 1 110 ? 5.458 -10.398 1.569 1.00 92.19 110 ASP A O 1
ATOM 852 N N . ALA A 1 111 ? 6.573 -8.476 1.314 1.00 92.69 111 ALA A N 1
ATOM 853 C CA . ALA A 1 111 ? 5.583 -7.647 1.996 1.00 92.69 111 ALA A CA 1
ATOM 854 C C . ALA A 1 111 ? 4.257 -7.616 1.224 1.00 92.69 111 ALA A C 1
ATOM 856 O O . ALA A 1 111 ? 3.191 -7.821 1.811 1.00 92.69 111 ALA A O 1
ATOM 857 N N . LYS A 1 112 ? 4.314 -7.434 -0.101 1.00 94.44 112 LYS A N 1
ATOM 858 C CA . LYS A 1 112 ? 3.126 -7.482 -0.969 1.00 94.44 112 LYS A CA 1
ATOM 859 C C . LYS A 1 112 ? 2.462 -8.860 -0.943 1.00 94.44 112 LYS A C 1
ATOM 861 O O . LYS A 1 112 ? 1.235 -8.949 -0.839 1.00 94.44 112 LYS A O 1
ATOM 866 N N . ALA A 1 113 ? 3.252 -9.934 -0.983 1.00 94.50 113 ALA A N 1
ATOM 867 C CA . ALA A 1 113 ? 2.754 -11.302 -0.856 1.00 94.50 113 ALA A CA 1
ATOM 868 C C . ALA A 1 113 ? 2.088 -11.540 0.508 1.00 94.50 113 ALA A C 1
ATOM 870 O O . ALA A 1 113 ? 1.004 -12.115 0.565 1.00 94.50 113 ALA A O 1
ATOM 871 N N . THR A 1 114 ? 2.682 -11.031 1.591 1.00 93.69 114 THR A N 1
ATOM 872 C CA . THR A 1 114 ? 2.148 -11.145 2.957 1.00 93.69 114 THR A CA 1
ATOM 873 C C . THR A 1 114 ? 0.797 -10.452 3.096 1.00 93.69 114 THR A C 1
ATOM 875 O O . THR A 1 114 ? -0.154 -11.046 3.602 1.00 93.69 114 THR A O 1
ATOM 878 N N . VAL A 1 115 ? 0.670 -9.212 2.614 1.00 93.00 115 VAL A N 1
ATOM 879 C CA . VAL A 1 115 ? -0.612 -8.488 2.638 1.00 93.00 115 VAL A CA 1
ATOM 880 C C . VAL A 1 115 ? -1.663 -9.222 1.805 1.00 93.00 115 VAL A C 1
ATOM 882 O O . VAL A 1 115 ? -2.777 -9.441 2.282 1.00 93.00 115 VAL A O 1
ATOM 885 N N . SER A 1 116 ? -1.296 -9.665 0.599 1.00 93.19 116 SER A N 1
ATOM 886 C CA . SER A 1 116 ? -2.196 -10.409 -0.292 1.00 93.19 116 SER A CA 1
ATOM 887 C C . SER A 1 116 ? -2.696 -11.695 0.361 1.00 93.19 116 SER A C 1
ATOM 889 O O . SER A 1 116 ? -3.892 -11.966 0.359 1.00 93.19 116 SER A O 1
ATOM 891 N N . TYR A 1 117 ? -1.797 -12.460 0.979 1.00 93.31 117 TYR A N 1
ATOM 892 C CA . TYR A 1 117 ? -2.136 -13.682 1.696 1.00 93.31 117 TYR A CA 1
ATOM 893 C C . TYR A 1 117 ? -3.112 -13.436 2.841 1.00 93.31 117 TYR A C 1
ATOM 895 O O . TYR A 1 117 ? -4.158 -14.081 2.915 1.00 93.31 117 TYR A O 1
ATOM 903 N N . ARG A 1 118 ? -2.797 -12.464 3.708 1.00 92.81 118 ARG A N 1
ATOM 904 C CA . ARG A 1 118 ? -3.655 -12.116 4.845 1.00 92.81 118 ARG A CA 1
ATOM 905 C C . ARG A 1 118 ? -5.052 -11.719 4.377 1.00 92.81 118 ARG A C 1
ATOM 907 O O . ARG A 1 118 ? -6.017 -12.145 4.993 1.00 92.81 118 ARG A O 1
ATOM 914 N N . MET A 1 119 ? -5.170 -10.976 3.275 1.00 92.00 119 MET A N 1
ATOM 915 C CA . MET A 1 119 ? -6.463 -10.604 2.691 1.00 92.00 119 MET A CA 1
ATOM 916 C C . MET A 1 119 ? -7.240 -11.796 2.126 1.00 92.00 119 MET A C 1
ATOM 918 O O . MET A 1 119 ? -8.438 -11.905 2.371 1.00 92.00 119 MET A O 1
ATOM 922 N N . LEU A 1 120 ? -6.576 -12.707 1.408 1.00 89.50 120 LEU A N 1
ATOM 923 C CA . LEU A 1 120 ? -7.210 -13.919 0.877 1.00 89.50 120 LEU A CA 1
ATOM 924 C C . LEU A 1 120 ? -7.727 -14.833 2.000 1.00 89.50 120 LEU A C 1
ATOM 926 O O . LEU A 1 120 ? -8.784 -15.442 1.864 1.00 89.50 120 LEU A O 1
ATOM 930 N N . ARG A 1 121 ? -7.022 -14.882 3.137 1.00 89.38 121 ARG A N 1
ATOM 931 C CA . ARG A 1 121 ? -7.397 -15.667 4.325 1.00 89.38 121 ARG A CA 1
ATOM 932 C C . ARG A 1 121 ? -8.611 -15.119 5.087 1.00 89.38 121 ARG A C 1
ATOM 934 O O . ARG A 1 121 ? -9.161 -15.844 5.909 1.00 89.38 121 ARG A O 1
ATOM 941 N N . LEU A 1 122 ? -9.052 -13.885 4.825 1.00 88.00 122 LEU A N 1
ATOM 942 C CA . LEU A 1 122 ? -10.266 -13.311 5.437 1.00 88.00 122 LEU A CA 1
ATOM 943 C C . LEU A 1 122 ? -11.563 -13.876 4.837 1.00 88.00 122 LEU A C 1
ATOM 945 O O . LEU A 1 122 ? -12.658 -13.546 5.295 1.00 88.00 122 LEU A O 1
ATOM 949 N N . LEU A 1 123 ? -11.460 -14.697 3.792 1.00 81.62 123 LEU A N 1
ATOM 950 C CA . LEU A 1 123 ? -12.598 -15.312 3.130 1.00 81.62 123 LEU A CA 1
ATOM 951 C C . LEU A 1 123 ? -12.972 -16.607 3.839 1.00 81.62 123 LEU A C 1
ATOM 953 O O . LEU A 1 123 ? -12.298 -17.626 3.705 1.00 81.62 123 LEU A O 1
ATOM 957 N N . CYS A 1 124 ? -14.094 -16.576 4.545 1.00 78.62 124 CYS A N 1
ATOM 958 C CA . CYS A 1 124 ? -14.757 -17.771 5.039 1.00 78.62 124 CYS A CA 1
ATOM 959 C C . CYS A 1 124 ? -16.183 -17.801 4.490 1.00 78.62 124 CYS A C 1
ATOM 961 O O . CYS A 1 124 ? -16.880 -16.789 4.546 1.00 78.62 124 CYS A O 1
ATOM 963 N N . LEU A 1 125 ? -16.624 -18.955 3.971 1.00 75.94 125 LEU A N 1
ATOM 964 C CA . LEU A 1 125 ? -17.962 -19.124 3.383 1.00 75.94 125 LEU A CA 1
ATOM 965 C C . LEU A 1 125 ? -19.078 -18.695 4.344 1.00 75.94 125 LEU A C 1
ATOM 967 O O . LEU A 1 125 ? -20.072 -18.118 3.914 1.00 75.94 125 LEU A O 1
ATOM 971 N N . SER A 1 126 ? -18.897 -18.934 5.644 1.00 78.81 126 SER A N 1
ATOM 972 C CA . SER A 1 126 ? -19.873 -18.590 6.679 1.00 78.81 126 SER A CA 1
ATOM 973 C C . SER A 1 126 ? -19.884 -17.108 7.069 1.00 78.81 126 SER A C 1
ATOM 975 O O . SER A 1 126 ? -20.774 -16.692 7.800 1.00 78.81 126 SER A O 1
ATOM 977 N N . SER A 1 127 ? -18.908 -16.312 6.621 1.00 75.19 127 SER A N 1
ATOM 978 C CA . SER A 1 127 ? -18.775 -14.884 6.946 1.00 75.19 127 SER A CA 1
ATOM 979 C C . SER A 1 127 ? -18.526 -14.029 5.698 1.00 75.19 127 SER A C 1
ATOM 981 O O . SER A 1 127 ? -17.840 -13.007 5.762 1.00 75.19 127 SER A O 1
ATOM 983 N N . LEU A 1 128 ? -19.031 -14.470 4.541 1.00 83.50 128 LEU A N 1
ATOM 984 C CA . LEU A 1 128 ? -18.914 -13.722 3.294 1.00 83.50 128 LEU A CA 1
ATOM 985 C C . LEU A 1 128 ? -19.723 -12.427 3.376 1.00 83.50 128 LEU A C 1
ATOM 987 O O . LEU A 1 128 ? -20.940 -12.438 3.538 1.00 83.50 128 LEU A O 1
ATOM 991 N N . THR A 1 129 ? -19.030 -11.309 3.198 1.00 87.81 129 THR A N 1
ATOM 992 C CA . THR A 1 129 ? -19.621 -9.979 3.050 1.00 87.81 129 THR A CA 1
ATOM 993 C C . THR A 1 129 ? -19.065 -9.318 1.791 1.00 87.81 129 THR A C 1
ATOM 995 O O . THR A 1 129 ? -18.038 -9.746 1.252 1.00 87.81 129 THR A O 1
ATOM 998 N N . GLN A 1 130 ? -19.711 -8.244 1.331 1.00 85.94 130 GLN A N 1
ATOM 999 C CA . GLN A 1 130 ? -19.191 -7.424 0.233 1.00 85.94 130 GLN A CA 1
ATOM 1000 C C . GLN A 1 130 ? -17.766 -6.918 0.521 1.00 85.94 130 GLN A C 1
ATOM 1002 O O . GLN A 1 130 ? -16.933 -6.842 -0.382 1.00 85.94 130 GLN A O 1
ATOM 1007 N N . GLU A 1 131 ? -17.465 -6.608 1.779 1.00 87.31 131 GLU A N 1
ATOM 1008 C CA . GLU A 1 131 ? -16.174 -6.058 2.178 1.00 87.31 131 GLU A CA 1
ATOM 1009 C C . GLU A 1 131 ? -15.066 -7.117 2.167 1.00 87.31 131 GLU A C 1
ATOM 1011 O O . GLU A 1 131 ? -13.996 -6.886 1.600 1.00 87.31 131 GLU A O 1
ATOM 1016 N N . ASN A 1 132 ? -15.344 -8.325 2.673 1.00 87.31 132 ASN A N 1
ATOM 1017 C CA . ASN A 1 132 ? -14.408 -9.451 2.590 1.00 87.31 132 ASN A CA 1
ATOM 1018 C C . ASN A 1 132 ? -14.126 -9.827 1.121 1.00 87.31 132 ASN A C 1
ATOM 1020 O O . ASN A 1 132 ? -12.988 -10.138 0.766 1.00 87.31 132 ASN A O 1
ATOM 1024 N N . VAL A 1 133 ? -15.126 -9.733 0.234 1.00 91.31 133 VAL A N 1
ATOM 1025 C CA . VAL A 1 133 ? -14.928 -9.912 -1.218 1.00 91.31 133 VAL A CA 1
ATOM 1026 C C . VAL A 1 133 ? -14.051 -8.799 -1.815 1.00 91.31 133 VAL A C 1
ATOM 1028 O O . VAL A 1 133 ? -13.263 -9.059 -2.725 1.00 91.31 133 VAL A O 1
ATOM 1031 N N . SER A 1 134 ? -14.085 -7.569 -1.294 1.00 93.19 134 SER A N 1
ATOM 1032 C CA . SER A 1 134 ? -13.137 -6.531 -1.732 1.00 93.19 134 SER A CA 1
ATOM 1033 C C . SER A 1 134 ? -11.687 -6.868 -1.358 1.00 93.19 134 SER A C 1
ATOM 1035 O O . SER A 1 134 ? -10.777 -6.627 -2.157 1.00 93.19 134 SER A O 1
ATOM 1037 N N . CYS A 1 135 ? -11.447 -7.503 -0.206 1.00 94.06 135 CYS A N 1
ATOM 1038 C CA . CYS A 1 135 ? -10.118 -8.017 0.149 1.00 94.06 135 CYS A CA 1
ATOM 1039 C C . CYS A 1 135 ? -9.626 -9.083 -0.840 1.00 94.06 135 CYS A C 1
ATOM 1041 O O . CYS A 1 135 ? -8.467 -9.023 -1.259 1.00 94.06 135 CYS A O 1
ATOM 1043 N N . LEU A 1 136 ? -10.505 -10.001 -1.273 1.00 91.69 136 LEU A N 1
ATOM 1044 C CA . LEU A 1 136 ? -10.198 -10.963 -2.343 1.00 91.69 136 LEU A CA 1
ATOM 1045 C C . LEU A 1 136 ? -9.725 -10.235 -3.602 1.00 91.69 136 LEU A C 1
ATOM 1047 O O . LEU A 1 136 ? -8.669 -10.555 -4.144 1.00 91.69 136 LEU A O 1
ATOM 1051 N N . ASN A 1 137 ? -10.476 -9.219 -4.032 1.00 93.00 137 ASN A N 1
ATOM 1052 C CA . ASN A 1 137 ? -10.133 -8.430 -5.211 1.00 93.00 137 ASN A CA 1
ATOM 1053 C C . ASN A 1 137 ? -8.764 -7.755 -5.064 1.00 93.00 137 ASN A C 1
ATOM 1055 O O . ASN A 1 137 ? -7.991 -7.735 -6.019 1.00 93.00 137 ASN A O 1
ATOM 1059 N N . THR A 1 138 ? -8.421 -7.249 -3.874 1.00 95.12 138 THR A N 1
ATOM 1060 C CA . THR A 1 138 ? -7.088 -6.678 -3.627 1.00 95.12 138 THR A CA 1
ATOM 1061 C C . THR A 1 138 ? -5.998 -7.731 -3.764 1.00 95.12 138 THR A C 1
ATOM 1063 O O . THR A 1 138 ? -5.055 -7.512 -4.524 1.00 95.12 138 THR A O 1
ATOM 1066 N N . GLY A 1 139 ? -6.138 -8.876 -3.090 1.00 94.25 139 GLY A N 1
ATOM 1067 C CA . GLY A 1 139 ? -5.158 -9.959 -3.172 1.00 94.25 139 GLY A CA 1
ATOM 1068 C C . GLY A 1 139 ? -4.960 -10.453 -4.608 1.00 94.25 139 GLY A C 1
ATOM 1069 O O . GLY A 1 139 ? -3.829 -10.558 -5.080 1.00 94.25 139 GLY A O 1
ATOM 1070 N N . LEU A 1 140 ? -6.051 -10.679 -5.345 1.00 93.62 140 LEU A N 1
ATOM 1071 C CA . LEU A 1 140 ? -5.993 -11.123 -6.740 1.00 93.62 140 LEU A CA 1
ATOM 1072 C C . LEU A 1 140 ? -5.334 -10.094 -7.656 1.00 93.62 140 LEU A C 1
ATOM 1074 O O . LEU A 1 140 ? -4.490 -10.463 -8.468 1.00 93.62 140 LEU A O 1
ATOM 1078 N N . VAL A 1 141 ? -5.681 -8.811 -7.531 1.00 95.38 141 VAL A N 1
ATOM 1079 C CA . VAL A 1 141 ? -5.080 -7.754 -8.354 1.00 95.38 141 VAL A CA 1
ATOM 1080 C C . VAL A 1 141 ? -3.568 -7.696 -8.138 1.00 95.38 141 VAL A C 1
ATOM 1082 O O . VAL A 1 141 ? -2.824 -7.655 -9.118 1.00 95.38 141 VAL A O 1
ATOM 1085 N N . VAL A 1 142 ? -3.092 -7.774 -6.892 1.00 94.00 142 VAL A N 1
ATOM 1086 C CA . VAL A 1 142 ? -1.648 -7.811 -6.604 1.00 94.00 142 VAL A CA 1
ATOM 1087 C C . VAL A 1 142 ? -0.985 -9.021 -7.271 1.00 94.00 142 VAL A C 1
ATOM 1089 O O . VAL A 1 142 ? 0.034 -8.865 -7.944 1.00 94.00 142 VAL A O 1
ATOM 1092 N N . LEU A 1 143 ? -1.588 -10.211 -7.177 1.00 94.62 143 LEU A N 1
ATOM 1093 C CA . LEU A 1 143 ? -1.068 -11.421 -7.825 1.00 94.62 143 LEU A CA 1
ATOM 1094 C C . LEU A 1 143 ? -1.075 -11.329 -9.361 1.00 94.62 143 LEU A C 1
ATOM 1096 O O . LEU A 1 143 ? -0.125 -11.778 -10.004 1.00 94.62 143 LEU A O 1
ATOM 1100 N N . VAL A 1 144 ? -2.092 -10.707 -9.965 1.00 95.69 144 VAL A N 1
ATOM 1101 C CA . VAL A 1 144 ? -2.151 -10.456 -11.416 1.00 95.69 144 VAL A CA 1
ATOM 1102 C C . VAL A 1 144 ? -1.004 -9.547 -11.859 1.00 95.69 144 VAL A C 1
ATOM 1104 O O . VAL A 1 144 ? -0.361 -9.817 -12.875 1.00 95.69 144 VAL A O 1
ATOM 1107 N N . TYR A 1 145 ? -0.702 -8.485 -11.110 1.00 93.75 145 TYR A N 1
ATOM 1108 C CA . TYR A 1 145 ? 0.427 -7.609 -11.436 1.00 93.75 145 TYR A CA 1
ATOM 1109 C C . TYR A 1 145 ? 1.781 -8.280 -11.182 1.00 93.75 145 TYR A C 1
ATOM 1111 O O . TYR A 1 145 ? 2.689 -8.122 -12.001 1.00 93.75 145 TYR A O 1
ATOM 1119 N N . ALA A 1 146 ? 1.902 -9.104 -10.138 1.00 93.50 146 ALA A N 1
ATOM 1120 C CA . ALA A 1 146 ? 3.077 -9.947 -9.935 1.00 93.50 146 ALA A CA 1
ATOM 1121 C C . ALA A 1 146 ? 3.279 -10.916 -11.112 1.00 93.50 146 ALA A C 1
ATOM 1123 O O . ALA A 1 146 ? 4.401 -11.083 -11.586 1.00 93.50 146 ALA A O 1
ATOM 1124 N N . HIS A 1 147 ? 2.206 -11.508 -11.645 1.00 95.50 147 HIS A N 1
ATOM 1125 C CA . HIS A 1 14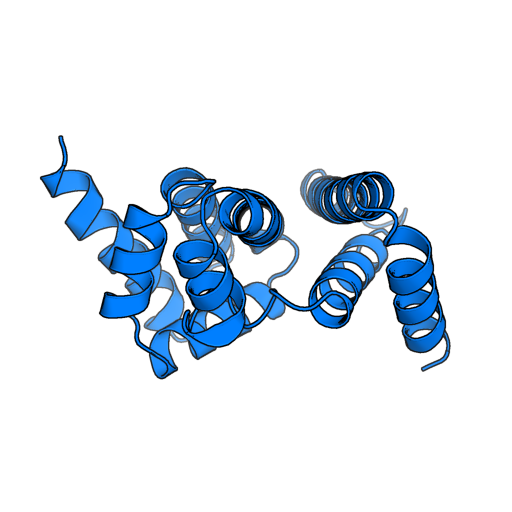7 ? 2.269 -12.359 -12.835 1.00 95.50 147 HIS A CA 1
ATOM 1126 C C . HIS A 1 147 ? 2.752 -11.595 -14.069 1.00 95.50 147 HIS A C 1
ATOM 1128 O O . HIS A 1 147 ? 3.683 -12.042 -14.733 1.00 95.50 147 HIS A O 1
ATOM 1134 N N . ARG A 1 148 ? 2.191 -10.407 -14.329 1.00 94.06 148 ARG A N 1
ATOM 1135 C CA . ARG A 1 148 ? 2.619 -9.533 -15.437 1.00 94.06 148 ARG A CA 1
ATOM 1136 C C . ARG A 1 148 ? 4.082 -9.096 -15.331 1.00 94.06 148 ARG A C 1
ATOM 1138 O O . ARG A 1 148 ? 4.694 -8.780 -16.343 1.00 94.06 148 ARG A O 1
ATOM 1145 N N . ALA A 1 149 ? 4.635 -9.063 -14.120 1.00 91.50 149 ALA A N 1
ATOM 1146 C CA . ALA A 1 149 ? 6.042 -8.773 -13.863 1.00 91.50 149 ALA A CA 1
ATOM 1147 C C . ALA A 1 149 ? 6.935 -10.030 -13.816 1.00 91.50 149 ALA A C 1
ATOM 1149 O O . ALA A 1 149 ? 8.096 -9.921 -13.433 1.00 91.50 149 ALA A O 1
ATOM 1150 N N . SER A 1 150 ? 6.411 -11.216 -14.151 1.00 94.94 150 SER A N 1
ATOM 1151 C CA . SER A 1 150 ? 7.105 -12.512 -14.034 1.00 94.94 150 SER A CA 1
ATOM 1152 C C . SER A 1 150 ? 7.562 -12.864 -12.608 1.00 94.94 150 SER A C 1
ATOM 1154 O O . SER A 1 150 ? 8.469 -13.668 -12.414 1.00 94.94 150 SER A O 1
ATOM 1156 N N . LYS A 1 151 ? 6.909 -12.289 -11.590 1.00 94.69 151 LYS A N 1
ATOM 1157 C CA . LYS A 1 151 ? 7.213 -12.459 -10.158 1.00 94.69 151 LYS A CA 1
ATOM 1158 C C . LYS A 1 151 ? 6.240 -13.368 -9.410 1.00 94.69 151 LYS A C 1
ATOM 1160 O O . LYS A 1 151 ? 6.504 -13.715 -8.262 1.00 94.69 151 LYS A O 1
ATOM 1165 N N . LEU A 1 152 ? 5.133 -13.785 -10.032 1.00 95.25 152 LEU A N 1
ATOM 1166 C CA . LEU A 1 152 ? 4.126 -14.639 -9.384 1.00 95.25 152 LEU A CA 1
ATOM 1167 C C . LEU A 1 152 ? 4.719 -15.882 -8.683 1.00 95.25 152 LEU A C 1
ATOM 1169 O O . LEU A 1 152 ? 4.309 -16.138 -7.551 1.00 95.25 152 LEU A O 1
ATOM 1173 N N . PRO A 1 153 ? 5.697 -16.622 -9.253 1.00 94.56 153 PRO A N 1
ATOM 1174 C CA . PRO A 1 153 ? 6.290 -17.767 -8.557 1.00 94.56 153 PRO A CA 1
ATOM 1175 C C . PRO A 1 153 ? 6.908 -17.407 -7.200 1.00 94.56 153 PRO A C 1
ATOM 1177 O O . PRO A 1 153 ? 6.744 -18.155 -6.240 1.00 94.56 153 PRO A O 1
ATOM 1180 N N . ALA A 1 154 ? 7.564 -16.247 -7.093 1.00 92.56 154 ALA A N 1
ATOM 1181 C CA . ALA A 1 154 ? 8.144 -15.779 -5.836 1.00 92.56 154 ALA A CA 1
ATOM 1182 C C . ALA A 1 154 ? 7.056 -15.450 -4.799 1.00 92.56 154 ALA A C 1
ATOM 1184 O O . ALA A 1 154 ? 7.178 -15.842 -3.640 1.00 92.56 154 ALA A O 1
ATOM 1185 N N . TYR A 1 155 ? 5.958 -14.818 -5.231 1.00 94.25 155 TYR A N 1
ATOM 1186 C CA . TYR A 1 155 ? 4.813 -14.519 -4.364 1.00 94.25 155 TYR A CA 1
ATOM 1187 C C . TYR A 1 155 ? 4.170 -15.806 -3.846 1.00 94.25 155 TYR A C 1
ATOM 1189 O O . TYR A 1 155 ? 3.950 -15.942 -2.647 1.00 94.25 155 TYR A O 1
ATOM 1197 N N . LEU A 1 156 ? 3.916 -16.781 -4.723 1.00 92.62 156 LEU A N 1
ATOM 1198 C CA . LEU A 1 156 ? 3.345 -18.072 -4.328 1.00 92.62 156 LEU A CA 1
ATOM 1199 C C . LEU A 1 156 ? 4.281 -18.854 -3.398 1.00 92.62 156 LEU A C 1
ATOM 1201 O O . LEU A 1 156 ? 3.813 -19.483 -2.452 1.00 92.62 156 LEU A O 1
ATOM 1205 N N . ALA A 1 157 ? 5.597 -18.787 -3.621 1.00 91.88 157 ALA A N 1
ATOM 1206 C CA . ALA A 1 157 ? 6.575 -19.391 -2.722 1.00 91.88 157 ALA A CA 1
ATOM 1207 C C . ALA A 1 157 ? 6.545 -18.737 -1.330 1.00 91.88 157 ALA A C 1
ATOM 1209 O O . ALA A 1 157 ? 6.572 -19.448 -0.327 1.00 91.88 157 ALA A O 1
ATOM 1210 N N . ALA A 1 158 ? 6.440 -17.406 -1.256 1.00 91.69 158 ALA A N 1
ATOM 1211 C CA . ALA A 1 158 ? 6.284 -16.683 0.004 1.00 91.69 158 ALA A CA 1
ATOM 1212 C C . ALA A 1 158 ? 4.985 -17.068 0.728 1.00 91.69 158 ALA A C 1
ATOM 1214 O O . ALA A 1 158 ? 5.018 -17.384 1.914 1.00 91.69 158 ALA A O 1
ATOM 1215 N N . ILE A 1 159 ? 3.865 -17.127 0.000 1.00 90.06 159 ILE A N 1
ATOM 1216 C CA . ILE A 1 159 ? 2.559 -17.565 0.516 1.00 90.06 159 ILE A CA 1
ATOM 1217 C C . ILE A 1 159 ? 2.636 -18.981 1.083 1.00 90.06 159 ILE A C 1
ATOM 1219 O O . ILE A 1 159 ? 2.215 -19.213 2.212 1.00 90.06 159 ILE A O 1
ATOM 1223 N N . LYS A 1 160 ? 3.241 -19.917 0.345 1.00 89.31 160 LYS A N 1
ATOM 1224 C CA . LYS A 1 160 ? 3.393 -21.305 0.793 1.00 89.31 160 LYS A CA 1
ATOM 1225 C C . LYS A 1 160 ? 4.174 -21.411 2.105 1.00 89.31 160 LYS A C 1
ATOM 1227 O O . LYS A 1 160 ? 3.809 -22.218 2.947 1.00 89.31 160 LYS A O 1
ATOM 1232 N N . ARG A 1 161 ? 5.218 -20.593 2.295 1.00 89.12 161 ARG A N 1
ATOM 1233 C CA . ARG A 1 161 ? 5.976 -20.544 3.560 1.00 89.12 161 ARG A CA 1
ATOM 1234 C C . ARG A 1 161 ? 5.127 -20.048 4.734 1.00 89.12 161 ARG A C 1
ATOM 1236 O O . ARG A 1 161 ? 5.331 -20.506 5.851 1.00 89.12 161 ARG A O 1
ATOM 1243 N N . MET A 1 162 ? 4.198 -19.124 4.488 1.00 87.19 162 MET A N 1
ATOM 1244 C CA . MET A 1 162 ? 3.315 -18.565 5.519 1.00 87.19 162 MET A CA 1
ATOM 1245 C C . MET A 1 162 ? 2.171 -19.500 5.918 1.00 87.19 162 MET A C 1
ATOM 1247 O O . MET A 1 162 ? 1.665 -19.376 7.023 1.00 87.19 162 MET A O 1
ATOM 1251 N N . ASP A 1 163 ? 1.742 -20.403 5.036 1.00 77.88 163 ASP A N 1
ATOM 1252 C CA . ASP A 1 163 ? 0.678 -21.378 5.331 1.00 77.88 163 ASP A CA 1
ATOM 1253 C C . ASP A 1 163 ? 1.190 -22.587 6.135 1.00 77.88 163 ASP A C 1
ATOM 1255 O O . ASP A 1 163 ? 0.419 -23.307 6.759 1.00 77.88 163 ASP A O 1
ATOM 1259 N N . THR A 1 164 ? 2.509 -22.801 6.139 1.00 66.25 164 THR A N 1
ATOM 1260 C CA . THR A 1 164 ? 3.182 -23.841 6.933 1.00 66.25 164 THR A CA 1
ATOM 1261 C C . THR A 1 164 ? 3.599 -23.392 8.340 1.00 66.25 164 THR A C 1
ATOM 1263 O O . THR A 1 164 ? 4.239 -24.173 9.045 1.00 66.25 164 THR A O 1
ATOM 1266 N N . LEU A 1 165 ? 3.286 -22.149 8.722 1.00 50.84 165 LEU A N 1
ATOM 1267 C CA . LEU A 1 165 ? 3.531 -21.556 10.044 1.00 50.84 165 LEU A CA 1
ATOM 1268 C C . LEU A 1 165 ? 2.210 -21.410 10.806 1.00 50.84 165 LEU A C 1
ATOM 1270 O O . LEU A 1 165 ? 2.234 -21.639 12.034 1.00 50.84 165 LEU A O 1
#

Foldseek 3Di:
DVVVLLVLLLVLLCQQQVDPDDDLVSLLVSLLVLLVSQQLPLVSLVSNQVNCPQPSLVSNVVSCVVNVLSNLSNLLSLLVSLVVQCPPDVVSNCCQCPVRSNRVCCNDLLSLLVSLLVLLVLDDPVDDDPSSVSSPVSSVVSLVVCVVVVNNVVSVVSSVVVVVD

Sequence (165 aa):
VLLIRRGLLSHVASTLIEVDSPSREVVQSGFDLLAELLKFNEQAVRELDGQLGEAGSNRLCQLASANLVDSNMFLRSAMLSIDHFARITPAT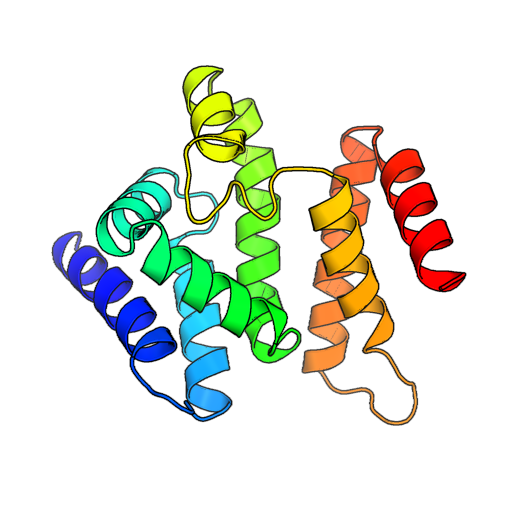AIWCNRESCLLARWANDDAKATVSYRMLRLLCLSSLTQENVSCLNTGLVVLVYAHRASKLPAYLAAIKRMDTL

Organism: NCBI:txid282301

Secondary structure (DSSP, 8-state):
-HHHHHHHHHHHHHHHHHSSS--HHHHHHHHHHHHHHHTT-HHHHHHHHHHHHHHHHHHHHHHHHH-TTTTHHHHHHHHHHHHHHTTT-HHHHHIIIII-TTTGGGTSHHHHHHHHHHHHTT--GGG--HHHHHHHHHHHHHHHHHHHTT-HHHHHHHHHHHHT-

pLDDT: mean 91.0, std 9.6, range [41.75, 97.75]

InterPro domains:
  IPR022162 Short transient receptor potential channel 4-associated protein [PF12463] (2-159)
  IPR022162 Short transient receptor potential channel 4-associated protein [PTHR31743] (3-163)

Radius of gyration: 15.67 Å; chains: 1; bounding box: 35×48×36 Å